Protein AF-A0A960A5Y1-F1 (afdb_monomer_lite)

Foldseek 3Di:
DCVPCVVVLVVVAQEDEPPDPCCVVVVVVSCVNNDPSHHYHYPVVVVVVVVVVVCVVVVNDDPDPPDD

Structure (mmCIF, N/CA/C/O backbone):
data_AF-A0A960A5Y1-F1
#
_entry.id   AF-A0A960A5Y1-F1
#
loop_
_atom_site.group_PDB
_atom_site.id
_atom_site.type_symbol
_atom_site.label_atom_id
_atom_site.label_alt_id
_atom_site.label_comp_id
_atom_site.label_asym_id
_atom_site.label_entity_id
_atom_site.label_seq_id
_atom_site.pdbx_PDB_ins_code
_atom_site.Cartn_x
_atom_site.Cartn_y
_atom_site.Cartn_z
_atom_site.occupancy
_atom_site.B_iso_or_equiv
_atom_site.auth_seq_id
_atom_site.auth_comp_id
_atom_site.auth_asym_id
_atom_site.auth_atom_id
_atom_site.pdbx_PDB_model_num
ATOM 1 N N . ALA A 1 1 ? 16.383 -2.043 -7.722 1.00 80.88 1 ALA A N 1
ATOM 2 C CA . ALA A 1 1 ? 14.944 -1.777 -7.926 1.00 80.88 1 ALA A CA 1
ATOM 3 C C . ALA A 1 1 ? 14.525 -2.193 -9.327 1.00 80.88 1 ALA A C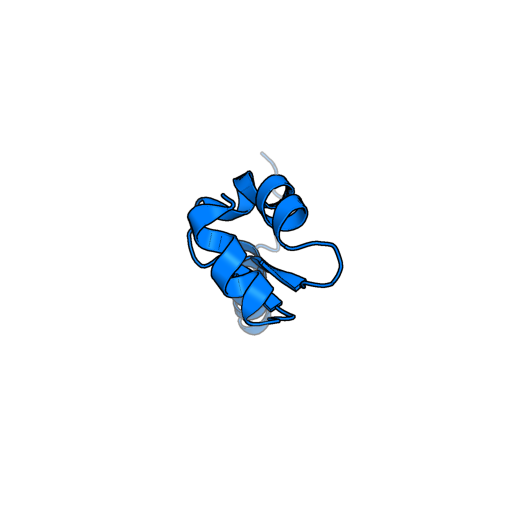 1
ATOM 5 O O . ALA A 1 1 ? 13.713 -3.097 -9.432 1.00 80.88 1 ALA A O 1
ATOM 6 N N . HIS A 1 2 ? 15.157 -1.629 -10.360 1.00 90.25 2 HIS A N 1
ATOM 7 C CA . HIS A 1 2 ? 14.944 -1.975 -11.772 1.00 90.25 2 HIS A CA 1
ATOM 8 C C . HIS A 1 2 ? 14.863 -3.477 -12.067 1.00 90.25 2 HIS A C 1
ATOM 10 O O . HIS A 1 2 ? 13.845 -3.925 -12.567 1.00 90.25 2 HIS A O 1
ATOM 16 N N . GLU A 1 3 ? 15.831 -4.283 -11.620 1.00 93.81 3 GLU A N 1
ATOM 17 C CA . GLU A 1 3 ? 15.811 -5.745 -11.835 1.00 93.81 3 GLU A CA 1
ATOM 18 C C . GLU A 1 3 ? 14.481 -6.431 -11.447 1.00 93.81 3 GLU A C 1
ATOM 20 O O . GLU A 1 3 ? 14.050 -7.364 -12.117 1.00 93.81 3 GLU A O 1
ATOM 25 N N . TYR A 1 4 ? 13.804 -5.946 -10.401 1.00 93.50 4 TYR A N 1
ATOM 26 C CA . TYR A 1 4 ? 12.540 -6.512 -9.917 1.00 93.50 4 TYR A CA 1
ATOM 27 C C . TYR A 1 4 ? 11.295 -5.812 -10.472 1.00 93.50 4 TYR A C 1
ATOM 29 O O . TYR A 1 4 ? 10.234 -6.426 -10.542 1.00 93.50 4 TYR A O 1
ATOM 37 N N . LEU A 1 5 ? 11.401 -4.529 -10.825 1.00 95.06 5 LEU A N 1
ATOM 38 C CA . LEU A 1 5 ? 10.260 -3.703 -11.228 1.00 95.06 5 LEU A CA 1
ATOM 39 C C . LEU A 1 5 ? 10.118 -3.595 -12.749 1.00 95.06 5 LEU A C 1
ATOM 41 O O . LEU A 1 5 ? 8.996 -3.535 -13.240 1.00 95.06 5 LEU A O 1
ATOM 45 N N . ASP A 1 6 ? 11.215 -3.650 -13.503 1.00 95.31 6 ASP A N 1
ATOM 46 C CA . ASP A 1 6 ? 11.206 -3.555 -14.965 1.00 95.31 6 ASP A CA 1
ATOM 47 C C . ASP A 1 6 ? 10.331 -4.636 -15.628 1.00 95.31 6 ASP A C 1
ATOM 49 O O . ASP A 1 6 ? 9.609 -4.300 -16.568 1.00 95.31 6 ASP A O 1
ATOM 53 N N . PRO A 1 7 ? 10.283 -5.901 -15.149 1.00 96.75 7 PRO A N 1
ATOM 54 C CA . PRO A 1 7 ? 9.340 -6.882 -15.687 1.00 96.75 7 PRO A CA 1
ATOM 55 C C . PRO A 1 7 ? 7.869 -6.483 -15.494 1.00 96.75 7 PRO A C 1
ATOM 57 O O . PRO A 1 7 ? 7.038 -6.784 -16.346 1.00 96.75 7 PRO A O 1
ATOM 60 N N . LEU A 1 8 ? 7.540 -5.793 -14.396 1.00 96.06 8 LEU A N 1
ATOM 61 C CA . LEU A 1 8 ? 6.183 -5.316 -14.108 1.00 96.06 8 LEU A CA 1
ATOM 62 C C . LEU A 1 8 ? 5.833 -4.099 -14.970 1.00 96.06 8 LEU A C 1
ATOM 64 O O . LEU A 1 8 ? 4.726 -4.022 -15.500 1.00 96.06 8 LEU A O 1
ATOM 68 N N . VAL A 1 9 ? 6.795 -3.192 -15.167 1.00 95.00 9 VAL A N 1
ATOM 69 C CA . VAL A 1 9 ? 6.670 -2.062 -16.100 1.00 95.00 9 VAL A CA 1
ATOM 70 C C . VAL A 1 9 ? 6.450 -2.574 -17.525 1.00 95.00 9 VAL A C 1
ATOM 72 O O . VAL A 1 9 ? 5.530 -2.127 -18.204 1.00 95.00 9 VAL A O 1
ATOM 75 N N . ALA A 1 10 ? 7.232 -3.562 -17.966 1.00 96.19 10 ALA A N 1
ATOM 76 C CA . ALA A 1 10 ? 7.085 -4.182 -19.282 1.00 96.19 10 ALA A CA 1
ATOM 77 C C . ALA A 1 10 ? 5.748 -4.923 -19.448 1.00 96.19 10 ALA A C 1
ATOM 79 O O . ALA A 1 10 ? 5.208 -4.978 -20.552 1.00 96.19 10 ALA A O 1
ATOM 80 N N . ALA A 1 11 ? 5.199 -5.465 -18.358 1.00 96.75 11 ALA A N 1
ATOM 81 C CA . ALA A 1 11 ? 3.866 -6.059 -18.337 1.00 96.75 11 ALA A CA 1
ATOM 82 C C . ALA A 1 11 ? 2.732 -5.017 -18.398 1.00 96.75 11 ALA A C 1
ATOM 84 O O . ALA A 1 11 ? 1.580 -5.400 -18.598 1.00 96.75 11 ALA A O 1
ATOM 85 N N . GLY A 1 12 ? 3.036 -3.723 -18.249 1.00 95.44 12 GLY A N 1
ATOM 86 C CA . GLY A 1 12 ? 2.064 -2.637 -18.370 1.00 95.44 12 GLY A CA 1
ATOM 87 C C . GLY A 1 12 ? 1.034 -2.600 -17.242 1.00 95.44 12 GLY A C 1
ATOM 88 O O . GLY A 1 12 ? -0.116 -2.245 -17.490 1.00 95.44 12 GLY A O 1
ATOM 89 N N . VAL A 1 13 ? 1.414 -3.000 -16.023 1.00 96.38 13 VAL A N 1
ATOM 90 C CA . VAL A 1 13 ? 0.511 -2.924 -14.864 1.00 96.38 13 VAL A CA 1
ATOM 91 C C . VAL A 1 13 ? 0.21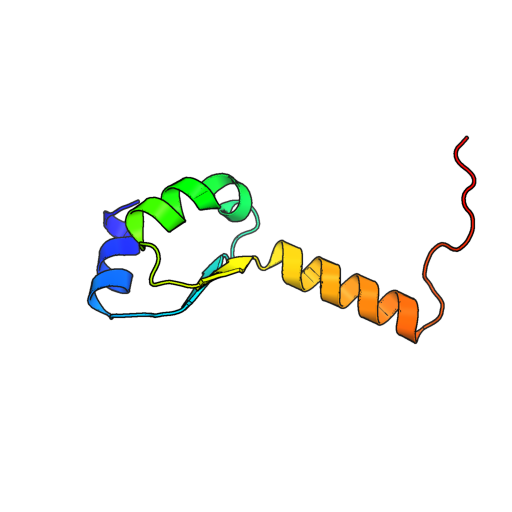6 -1.465 -14.510 1.00 96.38 13 VAL A C 1
ATOM 93 O O . VAL A 1 13 ? 1.122 -0.638 -14.486 1.00 96.38 13 VAL A O 1
ATOM 96 N N . ASP A 1 14 ? -1.041 -1.157 -14.199 1.00 97.12 14 ASP A N 1
ATOM 97 C CA . ASP A 1 14 ? -1.488 0.181 -13.782 1.00 97.12 14 ASP A CA 1
ATOM 98 C C . ASP A 1 14 ? -1.557 0.342 -12.254 1.00 97.12 14 ASP A C 1
ATOM 100 O O . ASP A 1 14 ? -1.753 1.441 -11.739 1.00 97.12 14 ASP A O 1
ATOM 104 N N . THR A 1 15 ? -1.395 -0.758 -11.516 1.00 96.81 15 THR A N 1
ATOM 105 C CA . THR A 1 15 ? -1.534 -0.812 -10.062 1.00 96.81 15 THR A CA 1
ATOM 106 C C . THR A 1 15 ? -0.546 -1.817 -9.481 1.00 96.81 15 THR A C 1
ATOM 108 O O . THR A 1 15 ? -0.435 -2.947 -9.960 1.00 96.81 15 THR A O 1
ATOM 111 N N . LEU A 1 16 ? 0.153 -1.428 -8.413 1.00 96.50 16 LEU A N 1
ATOM 112 C CA . LEU A 1 16 ? 1.109 -2.269 -7.698 1.00 96.50 16 LEU A CA 1
ATOM 113 C C . LEU A 1 16 ? 0.805 -2.295 -6.196 1.00 96.50 16 LEU A C 1
ATOM 115 O O . LEU A 1 16 ? 0.822 -1.266 -5.519 1.00 96.50 16 LEU A O 1
ATOM 119 N N . ILE A 1 17 ? 0.584 -3.496 -5.657 1.00 96.25 17 ILE A N 1
ATOM 120 C CA . ILE A 1 17 ? 0.375 -3.712 -4.221 1.00 96.25 17 ILE A CA 1
ATOM 121 C C . ILE A 1 1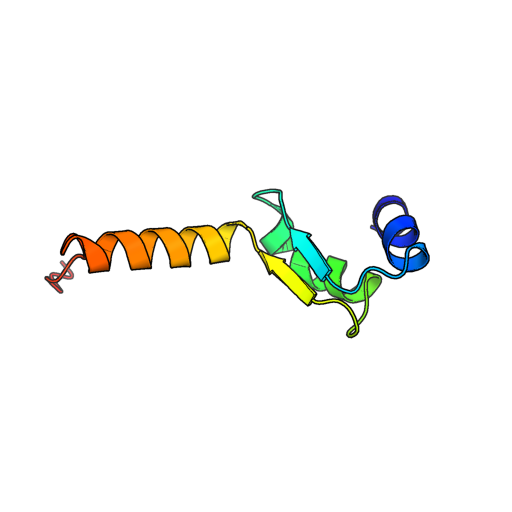7 ? 1.729 -3.829 -3.513 1.00 96.25 17 ILE A C 1
ATOM 123 O O . ILE A 1 17 ? 2.526 -4.727 -3.789 1.00 96.25 17 ILE A O 1
ATOM 127 N N . LEU A 1 18 ? 1.965 -2.965 -2.528 1.00 95.69 18 LEU A N 1
ATOM 128 C CA . LEU A 1 18 ? 3.114 -3.019 -1.627 1.00 95.69 18 LEU A CA 1
ATOM 129 C C . LEU A 1 18 ? 2.843 -4.035 -0.504 1.00 95.69 18 LEU A C 1
ATOM 131 O O . LEU A 1 18 ? 2.529 -3.678 0.631 1.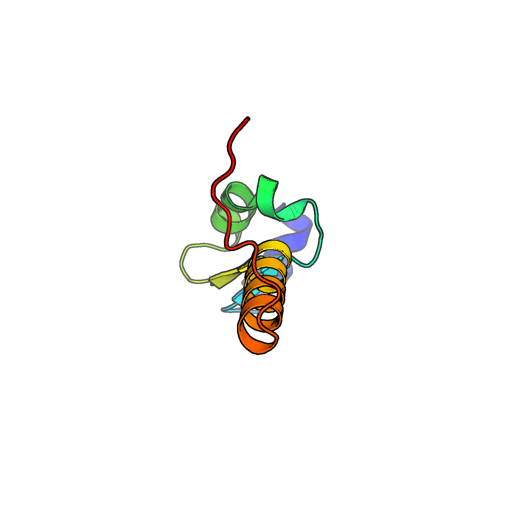00 95.69 18 LEU A O 1
ATOM 135 N N . GLY A 1 19 ? 2.939 -5.323 -0.845 1.00 93.50 19 GLY A N 1
ATOM 136 C CA . GLY A 1 19 ? 2.553 -6.452 0.017 1.00 93.50 19 GLY A CA 1
ATOM 137 C C . GLY A 1 19 ? 3.553 -6.851 1.111 1.00 93.50 19 GLY A C 1
ATOM 138 O O . GLY A 1 19 ? 3.374 -7.881 1.751 1.00 93.50 19 GLY A O 1
ATOM 139 N N . CYS A 1 20 ? 4.616 -6.077 1.332 1.00 94.38 20 CYS A N 1
ATOM 140 C CA . CYS A 1 20 ? 5.574 -6.302 2.415 1.00 94.38 20 CYS A CA 1
ATOM 141 C C . CYS A 1 20 ? 5.547 -5.110 3.369 1.00 94.38 20 CYS A C 1
ATOM 143 O O . CYS A 1 20 ? 5.542 -3.959 2.934 1.00 94.38 20 CYS A O 1
ATOM 145 N N . THR A 1 21 ? 5.609 -5.378 4.672 1.00 94.38 21 THR A N 1
ATOM 146 C CA . THR A 1 21 ? 5.562 -4.362 5.737 1.00 94.38 21 THR A CA 1
ATOM 147 C C . THR A 1 21 ? 6.647 -3.284 5.629 1.00 94.38 21 THR A C 1
ATOM 149 O O . THR A 1 21 ? 6.474 -2.199 6.174 1.00 94.38 21 THR A O 1
ATOM 152 N N . HIS A 1 22 ? 7.743 -3.539 4.909 1.00 94.56 22 HIS A N 1
ATOM 153 C CA . HIS A 1 22 ? 8.858 -2.598 4.745 1.00 94.56 22 HIS A CA 1
ATOM 154 C C . HIS A 1 22 ? 8.715 -1.665 3.534 1.00 94.56 22 HIS A C 1
ATOM 156 O O . HIS A 1 22 ? 9.342 -0.609 3.487 1.00 94.56 22 HIS A O 1
ATOM 162 N N . TYR A 1 23 ? 7.910 -2.032 2.538 1.00 94.06 23 TYR A N 1
ATOM 163 C CA . TYR A 1 23 ? 7.823 -1.293 1.276 1.00 94.06 23 TYR A CA 1
ATOM 164 C C . TYR A 1 23 ? 7.219 0.112 1.369 1.00 94.06 23 TYR A C 1
ATOM 166 O O . TYR A 1 23 ? 7.644 0.945 0.567 1.00 94.06 23 TYR A O 1
ATOM 174 N N . PRO A 1 24 ? 6.355 0.456 2.348 1.00 90.44 24 PRO A N 1
ATOM 175 C CA . PRO A 1 24 ? 5.937 1.844 2.541 1.00 90.44 24 PRO A CA 1
ATOM 176 C C . PRO A 1 24 ? 7.113 2.823 2.705 1.00 90.44 24 PRO A C 1
ATOM 178 O O . PRO A 1 24 ? 7.038 3.954 2.226 1.00 90.44 24 PRO A O 1
ATOM 181 N N . LEU A 1 25 ? 8.240 2.382 3.282 1.00 92.81 25 LEU A N 1
ATOM 182 C CA . LEU A 1 25 ? 9.457 3.197 3.428 1.00 92.81 25 LEU A CA 1
ATOM 183 C C . LEU A 1 25 ? 10.185 3.448 2.098 1.00 92.81 25 LEU A C 1
ATOM 185 O O . LEU A 1 25 ? 10.966 4.388 1.986 1.00 92.81 25 LEU A O 1
ATOM 189 N N . LEU A 1 26 ? 9.943 2.606 1.092 1.00 93.75 26 LEU A N 1
ATOM 190 C CA . LEU A 1 26 ? 10.571 2.668 -0.229 1.00 93.75 26 LEU A CA 1
ATOM 191 C C . LEU A 1 26 ? 9.638 3.243 -1.302 1.00 93.75 26 LEU A C 1
ATOM 193 O O . LEU A 1 26 ? 10.031 3.299 -2.466 1.00 93.75 26 LEU A O 1
ATOM 197 N N . THR A 1 27 ? 8.435 3.692 -0.928 1.00 93.38 27 THR A N 1
ATOM 198 C CA . THR A 1 27 ? 7.392 4.175 -1.851 1.00 93.38 27 THR A CA 1
ATOM 199 C C . THR A 1 27 ? 7.930 5.174 -2.872 1.00 93.38 27 THR A C 1
ATOM 201 O O . THR A 1 27 ? 7.677 5.012 -4.059 1.00 93.38 27 THR A O 1
ATOM 204 N N . GLY A 1 28 ? 8.740 6.152 -2.452 1.00 93.56 28 GLY A N 1
ATOM 205 C CA . GLY A 1 28 ? 9.315 7.141 -3.372 1.00 93.56 28 GLY A CA 1
ATOM 206 C C . GLY A 1 28 ? 10.235 6.529 -4.436 1.00 93.56 28 GLY A C 1
ATOM 207 O O . GLY A 1 28 ? 10.157 6.894 -5.604 1.00 93.56 28 GLY A O 1
ATOM 208 N N . MET A 1 29 ? 11.065 5.550 -4.061 1.00 95.50 29 MET A N 1
ATOM 209 C CA . MET A 1 29 ? 11.945 4.849 -5.003 1.00 95.50 29 MET A CA 1
ATOM 210 C C . MET A 1 29 ? 11.149 3.932 -5.940 1.00 95.50 29 MET A C 1
ATOM 212 O O . MET A 1 29 ? 11.431 3.881 -7.133 1.00 95.50 29 MET A O 1
ATOM 216 N N . ILE A 1 30 ? 10.148 3.222 -5.417 1.00 95.50 30 ILE A N 1
ATOM 217 C CA . ILE A 1 30 ? 9.284 2.351 -6.223 1.00 95.50 30 ILE A CA 1
ATOM 218 C C . ILE A 1 30 ? 8.482 3.192 -7.223 1.00 95.50 30 ILE A C 1
ATOM 220 O O . ILE A 1 30 ? 8.458 2.864 -8.404 1.00 95.50 30 ILE A O 1
ATOM 224 N N . SER A 1 31 ? 7.909 4.314 -6.778 1.00 95.06 31 SER A N 1
ATOM 225 C CA . SER A 1 31 ? 7.180 5.261 -7.630 1.00 95.06 31 SER A CA 1
ATOM 226 C C . SER A 1 31 ? 8.063 5.841 -8.730 1.00 95.06 31 SER A C 1
ATOM 228 O O . SER A 1 31 ? 7.611 5.966 -9.860 1.00 95.06 31 SER A O 1
ATOM 230 N N . TYR A 1 32 ? 9.330 6.146 -8.430 1.00 95.44 32 TYR A N 1
ATOM 231 C CA . TYR A 1 32 ? 10.276 6.644 -9.430 1.00 95.44 32 TYR A CA 1
ATOM 232 C C . TYR A 1 32 ? 10.503 5.646 -10.575 1.00 95.44 32 TYR A C 1
ATOM 234 O O . TYR A 1 32 ? 10.597 6.049 -11.730 1.00 95.44 32 TYR A O 1
ATOM 242 N N . VAL A 1 33 ? 10.577 4.348 -10.266 1.00 95.81 33 VAL A N 1
ATOM 243 C CA . VAL A 1 33 ? 10.794 3.302 -11.278 1.00 95.81 33 VAL A CA 1
ATOM 244 C C . VAL A 1 33 ? 9.506 2.954 -12.029 1.00 95.81 33 VAL A C 1
ATOM 246 O O . VAL A 1 33 ? 9.551 2.760 -13.239 1.00 95.81 33 VAL A O 1
ATOM 249 N N . MET A 1 34 ? 8.368 2.879 -11.331 1.00 96.06 34 MET A N 1
ATOM 250 C CA . MET A 1 34 ? 7.077 2.530 -11.941 1.00 96.06 34 MET A CA 1
ATOM 251 C C . MET A 1 34 ? 6.471 3.680 -12.763 1.00 96.06 34 MET A C 1
ATOM 253 O O . MET A 1 34 ? 5.721 3.429 -13.703 1.00 96.06 34 MET A O 1
ATOM 257 N N . GLY A 1 35 ? 6.816 4.929 -12.436 1.00 94.19 35 GLY A N 1
ATOM 258 C CA . GLY A 1 35 ? 6.281 6.134 -13.066 1.00 94.19 35 GLY A CA 1
ATOM 259 C C . GLY A 1 35 ? 4.881 6.520 -12.573 1.00 94.19 35 GLY A C 1
ATOM 260 O O . GLY A 1 35 ? 4.207 5.767 -11.872 1.00 94.19 35 GLY A O 1
ATOM 261 N N . ASP A 1 36 ? 4.428 7.710 -12.975 1.00 90.62 36 ASP A N 1
ATOM 262 C CA . ASP A 1 36 ? 3.170 8.318 -12.502 1.00 90.62 36 ASP A CA 1
ATOM 263 C C . ASP A 1 36 ? 1.899 7.606 -13.004 1.00 90.62 36 ASP A C 1
ATOM 265 O O . ASP A 1 36 ? 0.798 7.882 -12.535 1.00 90.62 36 ASP A O 1
ATOM 269 N N . GLY A 1 37 ? 2.036 6.694 -13.972 1.00 92.12 37 GLY A N 1
ATOM 270 C CA . GLY A 1 37 ? 0.928 5.906 -14.518 1.00 92.12 37 GLY A CA 1
ATOM 271 C C . GLY A 1 37 ? 0.511 4.720 -13.647 1.00 92.12 37 GLY A C 1
ATOM 272 O O . GLY A 1 37 ? -0.414 4.006 -14.026 1.00 92.12 37 GLY A O 1
ATOM 273 N N . VAL A 1 38 ? 1.191 4.490 -12.518 1.00 96.75 38 VAL A N 1
ATOM 274 C CA . VAL A 1 38 ? 0.977 3.320 -11.664 1.00 96.75 38 VAL A CA 1
ATOM 275 C C . VAL A 1 38 ? 0.504 3.731 -10.277 1.00 96.75 38 VAL A C 1
ATOM 277 O O . VAL A 1 38 ? 1.179 4.458 -9.550 1.00 96.75 38 VAL A O 1
ATOM 280 N N . THR A 1 39 ? -0.639 3.192 -9.866 1.00 96.31 39 THR A N 1
ATOM 281 C CA . THR A 1 39 ? -1.182 3.364 -8.518 1.00 96.31 39 THR A CA 1
ATOM 282 C C . THR A 1 39 ? -0.454 2.446 -7.541 1.00 96.31 39 THR A C 1
ATOM 284 O O . THR A 1 39 ? -0.518 1.223 -7.658 1.00 96.31 39 THR A O 1
ATOM 287 N N . LEU A 1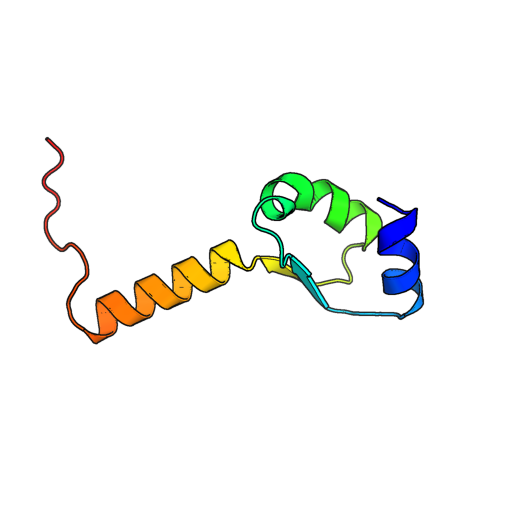 40 ? 0.218 3.015 -6.539 1.00 95.81 40 LEU A N 1
ATOM 288 C CA . LEU A 1 40 ? 0.835 2.236 -5.464 1.00 95.81 40 LEU A CA 1
ATOM 289 C C . LEU A 1 40 ? -0.144 2.066 -4.297 1.00 95.81 40 LEU A C 1
ATOM 291 O O . LEU A 1 40 ? -0.596 3.051 -3.718 1.00 95.81 40 LEU A O 1
ATOM 295 N N . VAL A 1 41 ? -0.440 0.820 -3.922 1.00 95.81 41 VAL A N 1
ATOM 296 C CA . VAL A 1 41 ? -1.365 0.492 -2.824 1.00 95.81 41 VAL A CA 1
ATOM 297 C C . VAL A 1 41 ? -0.590 -0.056 -1.628 1.00 95.81 41 VAL A C 1
ATOM 299 O O . VAL A 1 41 ? 0.043 -1.109 -1.715 1.00 95.81 41 VAL A O 1
ATOM 302 N N . SER A 1 42 ? -0.646 0.639 -0.490 1.00 94.44 42 SER A N 1
ATOM 303 C CA . SER A 1 42 ? 0.013 0.218 0.752 1.00 94.44 42 SER A CA 1
ATOM 304 C C . SER A 1 42 ? -0.854 -0.761 1.540 1.00 94.44 42 SER A C 1
ATOM 306 O O . SER A 1 42 ? -1.888 -0.382 2.085 1.00 94.44 42 SER A O 1
ATOM 308 N N . SER A 1 43 ? -0.395 -2.007 1.700 1.00 92.25 43 SER A N 1
ATOM 309 C CA . SER A 1 43 ? -1.119 -2.995 2.513 1.00 92.25 43 SER A CA 1
ATOM 310 C C . SER A 1 43 ? -1.249 -2.579 3.984 1.00 92.25 43 SER A C 1
ATOM 312 O O . SER A 1 43 ? -2.203 -2.979 4.648 1.00 92.25 43 SER A O 1
ATOM 314 N N . ALA A 1 44 ? -0.306 -1.786 4.504 1.00 90.69 44 ALA A N 1
ATOM 315 C CA . ALA A 1 44 ? -0.359 -1.283 5.875 1.00 90.69 44 ALA A CA 1
ATOM 316 C C . ALA A 1 44 ? -1.455 -0.222 6.053 1.00 90.69 44 ALA A C 1
ATOM 318 O O . ALA A 1 44 ? -2.167 -0.234 7.054 1.00 90.69 44 ALA A O 1
ATOM 319 N N . GLU A 1 45 ? -1.600 0.675 5.078 1.00 93.06 45 GLU A N 1
ATOM 320 C CA . GLU A 1 45 ? -2.594 1.747 5.133 1.00 93.06 45 GLU A CA 1
ATOM 321 C C . GLU A 1 45 ? -4.015 1.199 4.972 1.00 93.06 45 GLU A C 1
ATOM 323 O O . GLU A 1 45 ? -4.904 1.564 5.739 1.00 93.06 45 GLU A O 1
ATOM 328 N N . GLU A 1 46 ? -4.210 0.258 4.045 1.00 95.06 46 GLU A N 1
ATOM 329 C CA . GLU A 1 46 ? -5.502 -0.410 3.863 1.00 95.06 46 GLU A CA 1
ATOM 330 C C . GLU A 1 46 ? -5.892 -1.232 5.097 1.00 95.06 46 GLU A C 1
ATOM 332 O O . GLU A 1 46 ? -7.023 -1.136 5.568 1.00 95.06 46 GLU A O 1
ATOM 337 N N . CYS A 1 47 ? -4.937 -1.934 5.718 1.00 94.50 47 CYS A N 1
ATOM 338 C CA . CYS A 1 47 ? -5.174 -2.622 6.988 1.00 94.50 47 CYS A CA 1
ATOM 339 C C . CYS A 1 47 ? -5.584 -1.646 8.107 1.00 94.50 47 CYS A C 1
ATOM 341 O O . CYS A 1 47 ? -6.518 -1.921 8.857 1.00 94.50 47 CYS A O 1
ATOM 343 N N . ALA A 1 48 ? -4.938 -0.480 8.209 1.00 95.31 48 ALA A N 1
ATOM 344 C CA . ALA A 1 48 ? -5.297 0.528 9.205 1.00 95.31 48 ALA A CA 1
ATOM 345 C C . ALA A 1 48 ? -6.716 1.086 8.989 1.00 95.31 48 ALA A C 1
ATOM 347 O O . ALA A 1 48 ? -7.470 1.228 9.955 1.00 95.31 48 ALA A O 1
ATOM 348 N N . LYS A 1 49 ? -7.100 1.359 7.734 1.00 96.38 49 LYS A N 1
ATOM 349 C CA . LYS A 1 49 ? -8.460 1.792 7.368 1.00 96.38 49 LYS A CA 1
ATOM 350 C C . LYS A 1 49 ? -9.497 0.724 7.709 1.00 96.38 49 LYS A C 1
ATOM 352 O O . LYS A 1 49 ? -10.532 1.049 8.289 1.00 96.38 49 LYS A O 1
ATOM 357 N N . ASP A 1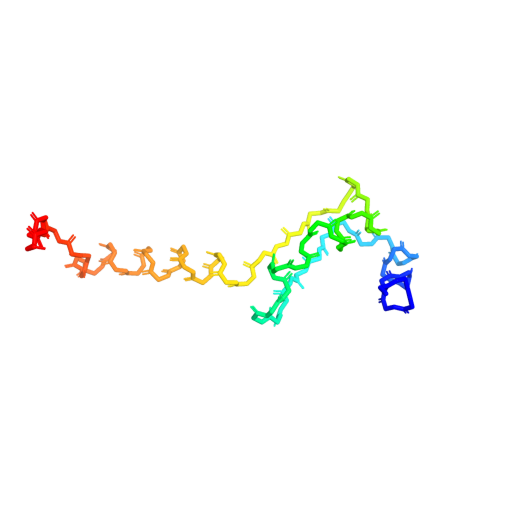 50 ? -9.204 -0.537 7.405 1.00 97.50 50 ASP A N 1
ATOM 358 C CA . ASP A 1 50 ? -10.088 -1.663 7.705 1.00 97.50 50 ASP A CA 1
ATOM 359 C C . ASP A 1 50 ? -10.274 -1.857 9.212 1.00 97.50 50 ASP A C 1
ATOM 361 O O . ASP A 1 50 ? -11.407 -1.961 9.678 1.00 97.50 50 ASP A O 1
ATOM 365 N N . VAL A 1 51 ? -9.188 -1.839 9.992 1.00 97.38 51 VAL A N 1
ATOM 366 C CA . VAL A 1 51 ? -9.262 -1.921 11.459 1.00 97.38 51 VAL A CA 1
ATOM 367 C C . VAL A 1 51 ? -10.072 -0.757 12.021 1.00 97.38 51 VAL A C 1
ATOM 369 O O . VAL A 1 51 ? -10.945 -0.971 12.859 1.00 97.38 51 VAL A O 1
ATOM 372 N N . TYR A 1 52 ? -9.834 0.466 11.545 1.00 96.88 52 TYR A N 1
ATOM 373 C CA . TYR A 1 52 ? -10.594 1.636 11.977 1.00 96.88 52 TYR A CA 1
ATOM 374 C C . TYR A 1 52 ? -12.094 1.494 11.680 1.00 96.88 52 TYR A C 1
ATOM 376 O O . TYR A 1 52 ? -12.916 1.738 12.564 1.00 96.88 52 TYR A O 1
ATOM 384 N N . ARG A 1 53 ? -12.457 1.034 10.475 1.00 97.75 53 ARG A N 1
ATOM 385 C CA . ARG A 1 53 ? -13.852 0.757 10.104 1.00 97.75 53 ARG A CA 1
ATOM 386 C C . ARG A 1 53 ? -14.482 -0.280 11.036 1.00 97.75 53 ARG A C 1
ATOM 388 O O . ARG A 1 53 ? -15.563 -0.035 11.558 1.00 97.75 53 ARG A O 1
ATOM 395 N N . VAL A 1 54 ? -13.792 -1.394 11.288 1.00 98.12 54 VAL A N 1
ATOM 396 C CA . VAL A 1 54 ? -14.283 -2.460 12.179 1.00 98.12 54 VAL A CA 1
ATOM 397 C C . VAL A 1 54 ? -14.490 -1.944 13.603 1.00 98.12 54 VAL A C 1
ATOM 399 O O . VAL A 1 54 ? -15.497 -2.282 14.223 1.00 98.12 54 VAL A O 1
ATOM 402 N N . LEU A 1 55 ? -13.581 -1.110 14.117 1.00 97.81 55 LEU A N 1
ATOM 403 C CA . LEU A 1 55 ? -13.733 -0.504 15.440 1.00 97.81 55 LEU A CA 1
ATOM 404 C C . LEU A 1 55 ? -14.993 0.365 15.519 1.00 97.81 55 LEU A C 1
ATOM 406 O O . LEU A 1 55 ? -15.770 0.183 16.451 1.00 97.81 55 LEU A O 1
ATOM 410 N N . LEU A 1 56 ? -15.231 1.234 14.530 1.00 96.69 56 LEU A N 1
ATOM 411 C CA . LEU A 1 56 ? -16.427 2.085 14.482 1.00 96.69 56 LEU A CA 1
ATOM 412 C C . LEU A 1 56 ? -17.726 1.279 14.369 1.00 96.69 56 LEU A C 1
ATOM 414 O O . LEU A 1 56 ? -18.695 1.566 15.067 1.00 96.69 56 LEU A O 1
ATOM 418 N N . GLU A 1 57 ? -17.755 0.261 13.505 1.00 97.94 57 GLU A N 1
ATOM 419 C CA . GLU A 1 57 ? -18.934 -0.598 13.312 1.00 97.94 57 GLU A CA 1
ATOM 420 C C . GLU A 1 57 ? -19.355 -1.310 14.605 1.00 97.94 57 GLU A C 1
ATOM 422 O O . GLU A 1 57 ? -20.539 -1.578 14.808 1.00 97.94 57 GLU A O 1
ATOM 427 N N . HIS A 1 58 ? -18.396 -1.588 15.489 1.00 97.31 58 HIS A N 1
ATOM 428 C CA . HIS A 1 58 ? -18.629 -2.279 16.755 1.00 97.31 58 HIS A CA 1
ATOM 429 C C . HIS A 1 58 ? -18.662 -1.338 17.971 1.00 97.31 58 HIS A C 1
ATOM 431 O O . HIS A 1 58 ? -18.847 -1.821 19.089 1.00 97.31 58 HIS A O 1
ATOM 437 N N . GLY A 1 59 ? -18.487 -0.023 17.788 1.00 95.62 59 GLY A N 1
ATOM 438 C CA . GLY A 1 59 ? -18.408 0.944 18.890 1.00 95.62 59 GLY A CA 1
ATOM 439 C C . GLY A 1 59 ? -17.222 0.697 19.832 1.00 95.62 59 GLY A C 1
ATOM 440 O O . GLY A 1 59 ? -17.347 0.851 21.048 1.00 95.62 59 GLY A O 1
ATOM 441 N N . LEU A 1 60 ? -16.101 0.217 19.286 1.00 95.69 60 LEU A N 1
ATOM 442 C CA . LEU A 1 60 ? -14.871 -0.124 20.011 1.00 95.69 60 LEU A CA 1
ATOM 443 C C . LEU A 1 60 ? -13.785 0.946 19.867 1.00 95.69 60 LEU A C 1
ATOM 445 O O . LEU A 1 60 ? -12.680 0.783 20.393 1.00 95.69 60 LEU A O 1
ATOM 449 N N . GLU A 1 61 ? -14.050 2.021 19.129 1.00 94.50 61 GLU A N 1
ATOM 450 C CA . GLU A 1 61 ? -13.133 3.139 19.052 1.00 94.50 61 GLU A CA 1
ATOM 451 C C . GLU A 1 61 ? -12.957 3.786 20.425 1.00 94.50 61 GLU A C 1
ATOM 453 O O . GLU A 1 61 ? -13.875 3.906 21.241 1.00 94.50 61 GLU A O 1
ATOM 458 N N . ARG A 1 62 ? -11.735 4.238 20.689 1.00 90.75 62 ARG A N 1
ATOM 459 C CA . ARG A 1 62 ? -11.459 4.985 21.904 1.00 90.75 62 ARG A CA 1
ATOM 460 C C . ARG A 1 62 ? -12.137 6.355 21.811 1.00 90.75 62 ARG A C 1
ATOM 462 O O . ARG A 1 62 ? -11.718 7.195 21.020 1.00 90.75 62 ARG A O 1
ATOM 469 N N . THR A 1 63 ? -13.153 6.584 22.638 1.00 85.75 63 THR A N 1
ATOM 470 C CA . THR A 1 63 ? -13.921 7.843 22.681 1.00 85.75 63 THR A CA 1
ATOM 471 C C . THR A 1 63 ? -13.414 8.832 23.736 1.00 85.75 63 THR A C 1
ATOM 473 O O . THR A 1 63 ? -13.806 9.999 23.729 1.00 85.75 63 THR A O 1
ATOM 476 N N . ASP A 1 64 ? -12.514 8.412 24.632 1.00 83.56 64 ASP A N 1
ATOM 477 C CA . ASP A 1 64 ? -11.957 9.261 25.684 1.00 83.56 64 ASP A CA 1
ATOM 478 C C . ASP A 1 64 ? -10.614 9.898 25.278 1.00 83.56 64 ASP A C 1
ATOM 480 O O . ASP A 1 64 ? -9.573 9.247 25.179 1.00 83.56 64 ASP A O 1
ATOM 484 N N . LEU A 1 65 ? -10.598 11.224 25.130 1.00 68.00 65 LEU A N 1
ATOM 485 C CA . LEU A 1 65 ? -9.361 12.010 25.055 1.00 68.00 65 LEU A CA 1
ATOM 486 C C . LEU A 1 65 ? -8.796 12.246 26.464 1.00 68.00 65 LEU A C 1
ATOM 488 O O . LEU A 1 65 ? -8.738 13.374 26.948 1.00 68.00 65 LEU A O 1
ATOM 492 N N . ARG A 1 66 ? -8.382 11.183 27.158 1.00 64.50 66 ARG A N 1
ATOM 493 C CA . ARG A 1 66 ? -7.482 11.326 28.311 1.00 64.50 66 ARG A CA 1
ATOM 494 C C . ARG A 1 66 ? -6.051 11.195 27.813 1.00 64.50 66 ARG A C 1
ATOM 496 O O . ARG A 1 66 ? -5.505 10.094 27.747 1.00 64.50 66 ARG A O 1
ATOM 503 N N . VAL A 1 67 ? -5.489 12.335 27.420 1.00 60.25 67 VAL A N 1
ATOM 504 C CA . VAL A 1 67 ? -4.041 12.535 27.354 1.00 60.25 67 VAL A CA 1
ATOM 505 C C . VAL A 1 67 ? -3.606 12.786 28.797 1.00 60.25 67 VAL A C 1
ATOM 507 O O . VAL A 1 67 ? -3.949 13.822 29.364 1.00 60.25 67 VAL A O 1
ATOM 510 N N . GLN A 1 68 ? -2.989 11.782 29.421 1.00 47.66 68 GLN A N 1
ATOM 511 C CA . GLN A 1 68 ? -2.175 12.003 30.617 1.00 47.66 68 GLN A CA 1
ATOM 512 C C . GLN A 1 68 ? -0.823 12.564 30.193 1.00 47.66 68 GLN A C 1
ATOM 514 O O . GLN A 1 68 ? -0.327 12.117 29.133 1.00 47.66 68 GLN A O 1
#

Sequence (68 aa):
AHEYLDPLVAAGVDTLILGCTHYPLLTGMISYVMGDGVTLVSSAEECAKDVYRVLLEHGLERTDLRVQ

pLDDT: mean 92.48, std 8.85, range [47.66, 98.12]

Secondary structure (DSSP, 8-state):
-HHHHHHHHHTT-SEEEE-STTGGGGHHHHHHHH-TTSEEEEHHHHHHHHHHHHHHHTT-S-------

Radius of gyration: 16.95 Å; chains: 1; bounding box: 35×19×50 Å